Protein AF-A0A1H8HHV6-F1 (afdb_monomer)

Radius of gyration: 27.72 Å; Cα contacts (8 Å, |Δi|>4): 56; chains: 1; bounding box: 54×49×78 Å

Solvent-accessible surface area (backbone atoms only — not comparable to full-atom values): 6414 Å² total; per-residue (Å²): 141,81,87,81,92,79,89,82,81,93,87,75,90,85,76,86,82,88,76,90,73,87,75,81,66,80,81,73,72,81,77,80,73,84,76,74,14,64,46,48,53,48,33,51,60,73,30,62,88,47,61,76,67,60,22,52,54,52,36,52,52,40,51,54,51,38,47,52,52,30,48,51,52,28,52,75,70,67,42,62,72,74,63,29,56,52,50,30,32,43,48,33,39,48,82,58,85,80,73,130

Secondary structure (DSSP, 8-state):
-----------------------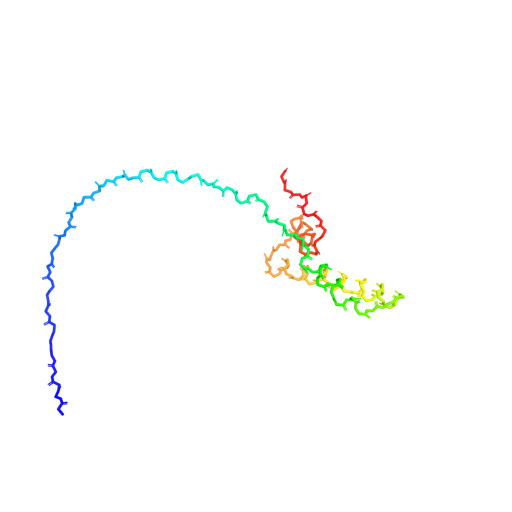--------------HHHHHHHHHTTT--HHHHHHHHHHHHHHHHHHHHHHHHHTT--SHHHHHHHHHHHTS------

Mean predicted aligned error: 16.88 Å

Foldseek 3Di:
DDDDDDDDDDDDDDDDDDDDDPPPDPPPPPDDPPLAFPQLVVLCVVLVPPDDPVSVVSSVVSLVVQLVVQLVVCVVVVNDDPVSVLSSCSSRRVDSPPDD

pLDDT: mean 71.23, std 22.2, range [35.47, 95.38]

Structure (mmCIF, N/CA/C/O backbone):
data_AF-A0A1H8HHV6-F1
#
_entry.id   AF-A0A1H8HHV6-F1
#
loop_
_atom_site.group_PDB
_atom_site.id
_atom_site.type_symbol
_atom_site.label_atom_id
_atom_site.label_alt_id
_atom_site.label_comp_id
_atom_site.label_asym_id
_atom_site.label_entity_id
_atom_site.label_seq_id
_atom_site.pdbx_PDB_ins_code
_atom_site.Cartn_x
_atom_site.Cartn_y
_atom_site.Cartn_z
_atom_site.occupancy
_atom_site.B_iso_or_equiv
_atom_site.auth_seq_id
_atom_site.auth_comp_id
_atom_site.auth_asym_id
_atom_site.auth_atom_id
_atom_site.pdbx_PDB_model_num
ATOM 1 N N . MET A 1 1 ? 39.507 -25.665 47.766 1.00 35.47 1 MET A N 1
ATOM 2 C CA . MET A 1 1 ? 39.623 -24.503 48.685 1.00 35.47 1 MET A CA 1
ATOM 3 C C . MET A 1 1 ? 38.530 -23.520 48.284 1.00 35.47 1 MET A C 1
ATOM 5 O O . MET A 1 1 ? 38.408 -23.325 47.091 1.00 35.47 1 MET A O 1
ATOM 9 N N . LYS A 1 2 ? 37.691 -22.881 49.098 1.00 37.59 2 LYS A N 1
ATOM 10 C CA . LYS A 1 2 ? 37.440 -22.766 50.542 1.00 37.59 2 LYS A CA 1
ATOM 11 C C . LYS A 1 2 ? 36.114 -21.948 50.602 1.00 37.59 2 LYS A C 1
ATOM 13 O O . LYS A 1 2 ? 36.061 -20.902 49.972 1.00 37.59 2 LYS A O 1
ATOM 18 N N . PHE A 1 3 ? 35.051 -22.424 51.253 1.00 40.66 3 PHE A N 1
ATOM 19 C CA . PHE A 1 3 ? 33.891 -21.586 51.660 1.00 40.66 3 PHE A CA 1
ATOM 20 C C . PHE A 1 3 ? 34.225 -20.911 53.025 1.00 40.66 3 PHE A C 1
ATOM 22 O O . PHE A 1 3 ? 35.290 -21.257 53.547 1.00 40.66 3 PHE A O 1
ATOM 29 N N . PRO A 1 4 ? 33.377 -20.130 53.746 1.00 59.31 4 PRO A N 1
ATOM 30 C CA . PRO A 1 4 ? 32.092 -19.423 53.487 1.00 59.31 4 PRO A CA 1
ATOM 31 C C . PRO A 1 4 ? 32.031 -18.010 54.185 1.00 59.31 4 PRO A C 1
ATOM 33 O O . PRO A 1 4 ? 33.045 -17.556 54.705 1.00 59.31 4 PRO A O 1
ATOM 36 N N . PHE A 1 5 ? 30.827 -17.401 54.300 1.00 39.31 5 PHE A N 1
ATOM 37 C CA . PHE A 1 5 ? 30.411 -16.354 55.285 1.00 39.31 5 PHE A CA 1
ATOM 38 C C . PHE A 1 5 ? 30.897 -14.904 55.014 1.00 39.31 5 PHE A C 1
ATOM 40 O O . PHE A 1 5 ? 31.937 -14.713 54.410 1.00 39.31 5 PHE A O 1
ATOM 47 N N . ALA A 1 6 ? 30.240 -13.798 55.382 1.00 41.88 6 ALA A N 1
ATOM 48 C CA . ALA A 1 6 ? 29.077 -13.486 56.210 1.00 41.88 6 ALA A CA 1
ATOM 49 C C . ALA A 1 6 ? 28.548 -12.083 55.824 1.00 41.88 6 ALA A C 1
ATOM 51 O O . ALA A 1 6 ? 29.265 -11.263 55.254 1.00 41.88 6 ALA A O 1
ATOM 52 N N . ALA A 1 7 ? 27.292 -11.828 56.192 1.00 52.62 7 ALA A N 1
ATOM 53 C CA . ALA A 1 7 ? 26.664 -10.515 56.318 1.00 52.62 7 ALA A CA 1
ATOM 54 C C . ALA A 1 7 ? 27.503 -9.498 57.119 1.00 52.62 7 ALA A C 1
ATOM 56 O O . ALA A 1 7 ? 28.293 -9.927 57.952 1.00 52.62 7 ALA A O 1
ATOM 57 N N . VAL A 1 8 ? 27.234 -8.190 56.950 1.00 46.94 8 VAL A N 1
ATOM 58 C CA . VAL A 1 8 ? 27.139 -7.178 58.034 1.00 46.94 8 VAL A CA 1
ATOM 59 C C . VAL A 1 8 ? 26.682 -5.808 57.483 1.00 46.94 8 VAL A C 1
ATOM 61 O O . VAL A 1 8 ? 27.271 -5.290 56.543 1.00 46.94 8 VAL A O 1
ATOM 64 N N . ALA A 1 9 ? 25.613 -5.290 58.110 1.00 41.66 9 ALA A N 1
ATOM 65 C CA . ALA A 1 9 ? 25.285 -3.904 58.506 1.00 41.66 9 ALA A CA 1
ATOM 66 C C . ALA A 1 9 ? 25.611 -2.738 57.543 1.00 41.66 9 ALA A C 1
ATOM 68 O O . ALA A 1 9 ? 26.748 -2.515 57.158 1.00 41.66 9 ALA A O 1
ATOM 69 N N . ALA A 1 10 ? 24.620 -1.974 57.076 1.00 49.06 10 ALA A N 1
ATOM 70 C CA . ALA A 1 10 ? 23.889 -0.921 57.807 1.00 49.06 10 ALA A CA 1
ATOM 71 C C . ALA A 1 10 ? 24.770 0.268 58.237 1.00 49.06 10 ALA A C 1
ATOM 73 O O . ALA A 1 10 ? 25.654 0.100 59.067 1.00 49.06 10 ALA A O 1
ATOM 74 N N . CYS A 1 11 ? 24.456 1.442 57.666 1.00 41.56 11 CYS A N 1
ATOM 75 C CA . CYS A 1 11 ? 24.740 2.835 58.069 1.00 41.56 11 CYS A CA 1
ATOM 76 C C . CYS A 1 11 ? 24.933 3.661 56.787 1.00 41.56 11 CYS A C 1
ATOM 78 O O . CYS A 1 11 ? 25.529 3.183 55.835 1.00 41.56 11 CYS A O 1
ATOM 80 N N . LEU A 1 12 ? 24.520 4.909 56.644 1.00 48.94 12 LEU A N 1
ATOM 81 C CA . LEU A 1 12 ? 23.705 5.830 57.419 1.00 48.94 12 LEU A CA 1
ATOM 82 C C . LEU A 1 12 ? 23.535 7.020 56.452 1.00 48.94 12 LEU A C 1
ATOM 84 O O . LEU A 1 12 ? 24.501 7.412 55.807 1.00 48.94 12 LEU A O 1
ATOM 88 N N . VAL A 1 13 ? 22.316 7.534 56.320 1.00 50.78 13 VAL A N 1
ATOM 89 C CA . VAL A 1 13 ? 21.968 8.930 55.996 1.00 50.78 13 VAL A CA 1
ATOM 90 C C . VAL A 1 13 ? 23.063 9.797 55.339 1.00 50.78 13 VAL A C 1
ATOM 92 O O . VAL A 1 13 ? 23.927 10.333 56.022 1.00 50.78 13 VAL A O 1
ATOM 95 N N . CYS A 1 14 ? 22.887 10.095 54.051 1.00 41.72 14 CYS A N 1
ATOM 96 C CA . CYS A 1 14 ? 23.219 11.413 53.505 1.00 41.72 14 CYS A CA 1
ATOM 97 C C . CYS A 1 14 ? 21.936 12.012 52.926 1.00 41.72 14 CYS A C 1
ATOM 99 O O . CYS A 1 14 ? 21.633 11.882 51.742 1.00 41.72 14 CYS A O 1
ATOM 101 N N . LEU A 1 15 ? 21.139 12.613 53.810 1.00 50.28 15 LEU A N 1
ATOM 102 C CA . LEU A 1 15 ? 20.201 13.654 53.416 1.00 50.28 15 LEU A CA 1
ATOM 103 C C . LEU A 1 15 ? 20.993 14.924 53.077 1.00 50.28 15 LEU A C 1
ATOM 105 O O . LEU A 1 15 ? 22.048 15.170 53.661 1.00 50.28 15 LEU A O 1
ATOM 109 N N . ILE A 1 16 ? 20.344 15.773 52.274 1.00 58.75 16 ILE A N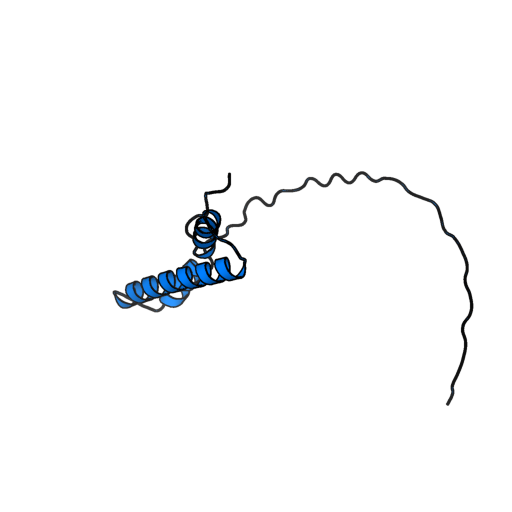 1
ATOM 110 C CA . ILE A 1 16 ? 20.689 17.166 51.944 1.00 58.75 16 ILE A CA 1
ATOM 111 C C . ILE A 1 16 ? 21.808 17.216 50.881 1.00 58.75 16 ILE A C 1
ATOM 113 O O . ILE A 1 16 ? 22.918 16.766 51.111 1.00 58.75 16 ILE A O 1
ATOM 117 N N . VAL A 1 17 ? 21.571 17.651 49.640 1.00 49.88 17 VAL A N 1
ATOM 118 C CA . VAL A 1 17 ? 21.218 19.019 49.233 1.00 49.88 17 VAL A CA 1
ATOM 119 C C . VAL A 1 17 ? 20.477 18.976 47.887 1.00 49.88 17 VAL A C 1
ATOM 121 O O . VAL A 1 17 ? 21.000 18.461 46.903 1.00 49.88 17 VAL A O 1
ATOM 124 N N . ALA A 1 18 ? 19.284 19.568 47.822 1.00 48.94 18 ALA A N 1
ATOM 125 C CA . ALA A 1 18 ? 18.721 20.028 46.556 1.00 48.94 18 ALA A CA 1
ATOM 126 C C . ALA A 1 18 ? 19.345 21.386 46.200 1.00 48.94 18 ALA A C 1
ATOM 128 O O . ALA A 1 18 ? 19.445 22.258 47.066 1.00 48.94 18 ALA A O 1
ATOM 129 N N . PRO A 1 19 ? 19.652 21.607 44.917 1.00 51.22 19 PRO A N 1
ATOM 130 C CA . PRO A 1 19 ? 19.129 22.798 44.283 1.00 51.22 19 PRO A CA 1
ATOM 131 C C . PRO A 1 19 ? 18.357 22.416 43.024 1.00 51.22 19 PRO A C 1
ATOM 133 O O . PRO A 1 19 ? 18.822 21.687 42.149 1.00 51.22 19 PRO A O 1
ATOM 136 N N . VAL A 1 20 ? 17.144 22.953 42.965 1.00 53.81 20 VAL A N 1
ATOM 137 C CA . VAL A 1 20 ? 16.353 23.125 41.754 1.00 53.81 20 VAL A CA 1
ATOM 138 C C . VAL A 1 20 ? 17.240 23.765 40.685 1.00 53.81 20 VAL A C 1
ATOM 140 O O . VAL A 1 20 ? 17.560 24.947 40.767 1.00 53.81 20 VAL A O 1
ATOM 143 N N . LEU A 1 21 ? 17.604 22.994 39.662 1.00 47.44 21 LEU A N 1
ATOM 144 C CA . LEU A 1 21 ? 17.811 23.555 38.337 1.00 47.44 21 LEU A CA 1
ATOM 145 C C . LEU A 1 21 ? 16.519 23.347 37.557 1.00 47.44 21 LEU A C 1
ATOM 147 O O . LEU A 1 21 ? 16.191 22.248 37.110 1.00 47.44 21 LEU A O 1
ATOM 151 N N . ALA A 1 22 ? 15.783 24.445 37.419 1.00 43.25 22 ALA A N 1
ATOM 152 C CA . ALA A 1 22 ? 14.812 24.631 36.364 1.00 43.25 22 ALA A CA 1
ATOM 153 C C . ALA A 1 22 ? 15.535 24.463 35.021 1.00 43.25 22 ALA A C 1
ATOM 155 O O . ALA A 1 22 ? 16.208 25.372 34.542 1.00 43.25 22 ALA A O 1
ATOM 156 N N . GLN A 1 23 ? 15.426 23.274 34.434 1.00 46.72 23 GLN A N 1
ATOM 157 C CA . GLN A 1 23 ? 15.883 23.003 33.075 1.00 46.72 23 GLN A CA 1
ATOM 158 C C . GLN A 1 23 ? 14.638 23.008 32.201 1.00 46.72 23 GLN A C 1
ATOM 160 O O . GLN A 1 23 ? 14.110 21.966 31.822 1.00 46.72 23 GLN A O 1
ATOM 165 N N . THR A 1 24 ? 14.128 24.210 31.933 1.00 43.78 24 THR A N 1
ATOM 166 C CA . THR A 1 24 ? 13.310 24.465 30.749 1.00 43.78 24 THR A CA 1
ATOM 167 C C . THR A 1 24 ? 14.184 24.179 29.537 1.00 43.78 24 THR A C 1
ATOM 169 O O . THR A 1 24 ? 14.837 25.067 28.992 1.00 43.78 24 THR A O 1
ATOM 172 N N . THR A 1 25 ? 14.243 22.911 29.142 1.00 40.59 25 THR A N 1
ATOM 173 C CA . THR A 1 25 ? 14.632 22.559 27.789 1.00 40.59 25 THR A CA 1
ATOM 174 C C . THR A 1 25 ? 13.570 23.151 26.864 1.00 40.59 25 THR A C 1
ATOM 176 O O . THR A 1 25 ? 12.373 22.936 27.082 1.00 40.59 25 THR A O 1
ATOM 179 N N . PRO A 1 26 ? 13.956 23.916 25.831 1.00 43.12 26 PRO A N 1
ATOM 180 C CA . PRO A 1 26 ? 13.063 24.156 24.719 1.00 43.12 26 PRO A CA 1
ATOM 181 C C . PRO A 1 26 ? 12.714 22.771 24.186 1.00 43.12 26 PRO A C 1
ATOM 183 O O . PRO A 1 26 ? 13.596 22.033 23.742 1.00 43.12 26 PRO A O 1
ATOM 186 N N . SER A 1 27 ? 11.439 22.400 24.294 1.00 47.62 27 SER A N 1
ATOM 187 C CA . SER A 1 27 ? 10.872 21.309 23.518 1.00 47.62 27 SER A CA 1
ATOM 188 C C . SER A 1 27 ? 11.009 21.731 22.061 1.00 47.62 27 SER A C 1
ATOM 190 O O . SER A 1 27 ? 10.149 22.409 21.499 1.00 47.62 27 SER A O 1
ATOM 192 N N . ALA A 1 28 ? 12.176 21.437 21.490 1.00 45.16 28 ALA A N 1
ATOM 193 C CA . ALA A 1 28 ? 12.405 21.473 20.070 1.00 45.16 28 ALA A CA 1
ATOM 194 C C . ALA A 1 28 ? 11.460 20.422 19.502 1.00 45.16 28 ALA A C 1
ATOM 196 O O . ALA A 1 28 ? 11.757 19.228 19.500 1.00 45.16 28 ALA A O 1
ATOM 197 N N . ALA A 1 29 ? 10.277 20.885 19.102 1.00 53.91 29 ALA A N 1
ATOM 198 C CA . ALA A 1 29 ? 9.388 20.132 18.253 1.00 53.91 29 ALA A CA 1
ATOM 199 C C . ALA A 1 29 ? 10.234 19.591 17.096 1.00 53.91 29 ALA A C 1
ATOM 201 O O . ALA A 1 29 ? 10.843 20.390 16.375 1.00 53.91 29 ALA A O 1
ATOM 202 N N . PRO A 1 30 ? 10.302 18.269 16.885 1.00 45.09 30 PRO A N 1
ATOM 203 C CA . PRO A 1 30 ? 10.787 17.768 15.622 1.00 45.09 30 PRO A CA 1
ATOM 204 C C . PRO A 1 30 ? 9.699 18.070 14.586 1.00 45.09 30 PRO A C 1
ATOM 206 O O . PRO A 1 30 ? 8.816 17.262 14.310 1.00 45.09 30 PRO A O 1
ATOM 209 N N . ALA A 1 31 ? 9.741 19.282 14.036 1.00 53.59 31 ALA A N 1
ATOM 210 C CA . ALA A 1 31 ? 9.194 19.545 12.722 1.00 53.59 31 ALA A CA 1
ATOM 211 C C . ALA A 1 31 ? 10.065 18.798 11.703 1.00 53.59 31 ALA A C 1
ATOM 213 O O . ALA A 1 31 ? 11.291 18.831 11.780 1.00 53.59 31 ALA A O 1
ATOM 214 N N . THR A 1 32 ? 9.402 18.161 10.737 1.00 45.97 32 THR A N 1
ATOM 215 C CA . THR A 1 32 ? 9.974 17.319 9.674 1.00 45.97 32 THR A CA 1
ATOM 216 C C . THR A 1 32 ? 10.346 15.907 10.123 1.00 45.97 32 THR A C 1
ATOM 218 O O . THR A 1 32 ? 11.505 15.506 10.142 1.00 45.97 32 THR A O 1
ATOM 221 N N . VAL A 1 33 ? 9.321 15.087 10.362 1.00 41.38 33 VAL A N 1
ATOM 222 C CA . VAL A 1 33 ? 9.392 13.711 9.864 1.00 41.38 33 VAL A CA 1
ATOM 223 C C . VAL A 1 33 ? 8.831 13.766 8.446 1.00 41.38 33 VAL A C 1
ATOM 225 O O . VAL A 1 33 ? 7.622 13.950 8.286 1.00 41.38 33 VAL A O 1
ATOM 228 N N . PRO A 1 34 ? 9.648 13.626 7.390 1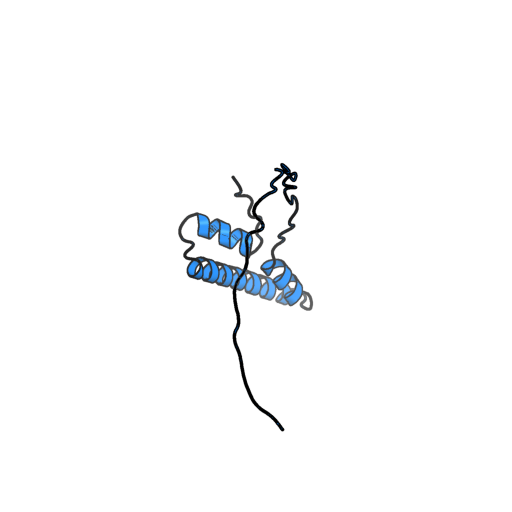.00 44.41 34 PRO A N 1
ATOM 229 C CA . PRO A 1 34 ? 9.103 13.140 6.146 1.00 44.41 34 PRO A CA 1
ATOM 230 C C . PRO A 1 34 ? 8.671 11.710 6.479 1.00 44.41 34 PRO A C 1
ATOM 232 O O . PRO A 1 34 ? 9.503 10.812 6.577 1.00 44.41 34 PRO A O 1
ATOM 235 N N . VAL A 1 35 ? 7.377 11.489 6.697 1.00 46.50 35 VAL A N 1
ATOM 236 C CA . VAL A 1 35 ? 6.785 10.151 6.623 1.00 46.50 35 VAL A CA 1
ATOM 237 C C . VAL A 1 35 ? 6.268 9.986 5.194 1.00 46.50 35 VAL A C 1
ATOM 239 O O . VAL A 1 35 ? 5.055 10.037 4.989 1.00 46.50 35 VAL A O 1
ATOM 242 N N . PRO A 1 36 ? 7.108 9.837 4.145 1.00 47.91 36 PRO A N 1
ATOM 243 C CA . PRO A 1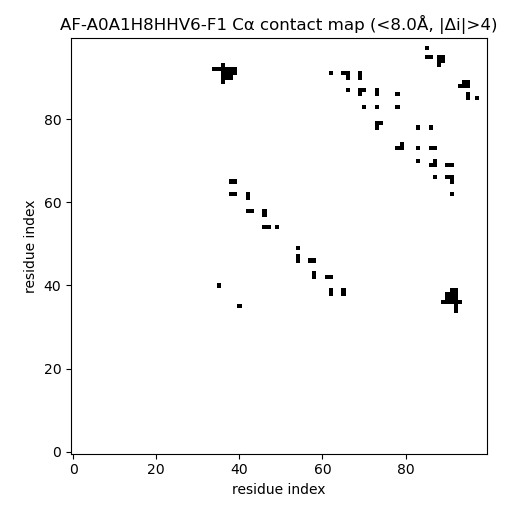 36 ? 6.567 9.406 2.887 1.00 47.91 36 PRO A CA 1
ATOM 244 C C . PRO A 1 36 ? 6.402 7.897 3.019 1.00 47.91 36 PRO A C 1
ATOM 246 O O . PRO A 1 36 ? 7.338 7.119 2.876 1.00 47.91 36 PRO A O 1
ATOM 249 N N . ALA A 1 37 ? 5.165 7.485 3.254 1.00 59.44 37 ALA A N 1
ATOM 250 C CA . ALA A 1 37 ? 4.627 6.437 2.414 1.00 59.44 37 ALA A CA 1
ATOM 251 C C . ALA A 1 37 ? 5.430 5.126 2.376 1.00 59.44 37 ALA A C 1
ATOM 253 O O . ALA A 1 37 ? 5.723 4.624 1.291 1.00 59.44 37 ALA A O 1
ATOM 254 N N . THR A 1 38 ? 5.762 4.551 3.537 1.00 71.31 38 THR A N 1
ATOM 255 C CA . THR A 1 38 ? 6.601 3.343 3.625 1.00 71.31 38 THR A CA 1
ATOM 256 C C . THR A 1 38 ? 6.112 2.253 2.671 1.00 71.31 38 THR A C 1
ATOM 258 O O . THR A 1 38 ? 6.894 1.726 1.890 1.00 71.31 38 THR A O 1
ATOM 261 N N . LYS A 1 39 ? 4.797 1.990 2.623 1.00 83.81 39 LYS A N 1
ATOM 262 C CA . LYS A 1 39 ? 4.228 0.966 1.734 1.00 83.81 39 LYS A CA 1
ATOM 263 C C . LYS A 1 39 ? 4.265 1.346 0.250 1.00 83.81 39 LYS A C 1
ATOM 265 O O . LYS A 1 39 ? 4.628 0.510 -0.573 1.00 83.81 39 LYS A O 1
ATOM 270 N N . ARG A 1 40 ? 3.927 2.585 -0.125 1.00 85.38 40 ARG A N 1
ATOM 271 C CA . ARG A 1 40 ? 3.970 3.027 -1.534 1.00 85.38 40 ARG A CA 1
ATOM 272 C C . ARG A 1 40 ? 5.399 3.082 -2.071 1.00 85.38 40 ARG A C 1
ATOM 274 O O . ARG A 1 40 ? 5.620 2.682 -3.209 1.00 85.38 40 ARG A O 1
ATOM 281 N N . VAL A 1 41 ? 6.358 3.536 -1.265 1.00 87.56 41 VAL A N 1
ATOM 282 C CA . VAL A 1 41 ? 7.787 3.535 -1.614 1.00 87.56 41 VAL A CA 1
ATOM 283 C C . VAL A 1 41 ? 8.295 2.101 -1.754 1.00 87.56 41 VAL A C 1
ATOM 285 O O . VAL A 1 41 ? 8.973 1.796 -2.733 1.00 87.56 41 VAL A O 1
ATOM 288 N N . THR A 1 42 ? 7.885 1.185 -0.868 1.00 89.06 42 THR A N 1
ATOM 289 C CA . THR A 1 42 ? 8.165 -0.248 -1.036 1.00 89.06 42 THR A CA 1
ATOM 290 C C . THR A 1 42 ? 7.587 -0.791 -2.343 1.00 89.06 42 THR A C 1
ATOM 292 O O . THR A 1 42 ? 8.319 -1.458 -3.069 1.00 89.06 42 THR A O 1
ATOM 295 N N . CYS A 1 43 ? 6.333 -0.474 -2.690 1.00 92.00 43 CYS A N 1
ATOM 296 C CA . CYS A 1 43 ? 5.718 -0.896 -3.956 1.00 92.00 43 CYS A CA 1
ATOM 297 C C . CYS A 1 43 ? 6.445 -0.340 -5.189 1.00 92.00 43 CYS A C 1
ATOM 299 O O . CYS A 1 43 ? 6.631 -1.042 -6.185 1.00 92.00 43 CYS A O 1
ATOM 301 N N . LEU A 1 44 ? 6.903 0.914 -5.126 1.00 90.75 44 LEU A N 1
ATOM 302 C CA . LEU A 1 44 ? 7.728 1.506 -6.181 1.00 90.75 44 LEU A CA 1
ATOM 303 C C . LEU A 1 44 ? 9.053 0.758 -6.341 1.00 90.75 44 LEU A C 1
ATOM 305 O O . LEU A 1 44 ? 9.464 0.499 -7.469 1.00 90.75 44 LEU A O 1
ATOM 309 N N . ALA A 1 45 ? 9.694 0.385 -5.233 1.00 91.56 45 ALA A N 1
ATOM 310 C CA . ALA A 1 45 ? 10.940 -0.371 -5.252 1.00 91.56 45 ALA A CA 1
ATOM 311 C C . ALA A 1 45 ? 10.746 -1.797 -5.795 1.00 91.56 45 ALA A C 1
ATOM 313 O O . ALA A 1 45 ? 11.537 -2.247 -6.619 1.00 91.56 45 ALA A O 1
ATOM 314 N N . THR A 1 46 ? 9.668 -2.492 -5.409 1.00 89.19 46 THR A N 1
ATOM 315 C CA . THR A 1 46 ? 9.390 -3.869 -5.881 1.00 89.19 46 THR A CA 1
ATOM 316 C C . THR A 1 46 ? 9.051 -3.923 -7.366 1.00 89.19 46 THR A C 1
ATOM 318 O O . THR A 1 46 ? 9.342 -4.910 -8.032 1.00 89.19 46 THR A O 1
ATOM 321 N N . THR A 1 47 ? 8.472 -2.853 -7.905 1.00 92.25 47 THR A N 1
ATOM 322 C CA . THR A 1 47 ? 8.114 -2.760 -9.326 1.00 92.25 47 THR A CA 1
ATOM 323 C C . THR A 1 47 ? 9.175 -2.059 -10.175 1.00 92.25 47 THR A C 1
ATOM 325 O O . THR A 1 47 ? 8.979 -1.879 -11.378 1.00 92.25 47 THR A O 1
ATOM 328 N N . ALA A 1 48 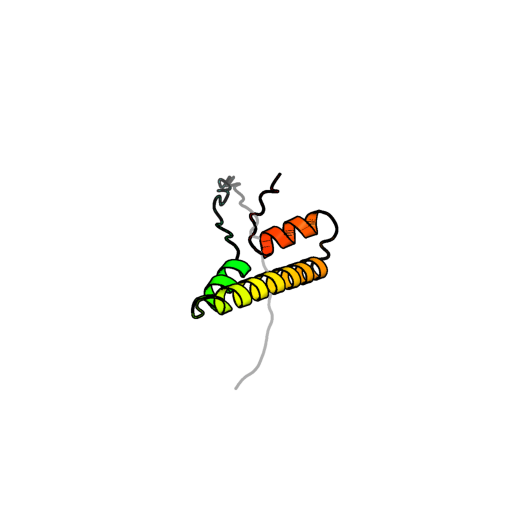? 10.314 -1.670 -9.588 1.00 93.19 48 ALA A N 1
ATOM 329 C CA . ALA A 1 48 ? 11.372 -0.930 -10.279 1.00 93.19 48 ALA A CA 1
ATOM 330 C C . ALA A 1 48 ? 12.007 -1.725 -11.433 1.00 93.19 48 ALA A C 1
ATOM 332 O O . ALA A 1 48 ? 12.416 -1.139 -12.434 1.00 93.19 48 ALA A O 1
ATOM 333 N N . SER A 1 49 ? 12.053 -3.053 -11.315 1.00 93.38 49 SER A N 1
ATOM 334 C C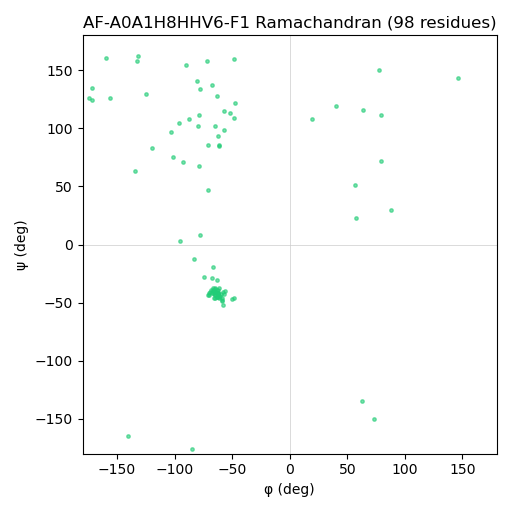A . SER A 1 49 ? 12.616 -3.949 -12.335 1.00 93.38 49 SER A CA 1
ATOM 335 C C . SER A 1 49 ? 11.637 -4.292 -13.461 1.00 93.38 49 SER A C 1
ATOM 337 O O . SER A 1 49 ? 12.047 -4.837 -14.486 1.00 93.38 49 SER A O 1
ATOM 339 N N . LEU A 1 50 ? 10.352 -3.976 -13.289 1.00 94.31 50 LEU A N 1
ATOM 340 C CA . LEU A 1 50 ? 9.295 -4.298 -14.242 1.00 94.31 50 LEU A CA 1
ATOM 341 C C . LEU A 1 50 ? 9.133 -3.168 -15.259 1.00 94.31 50 LEU A C 1
ATOM 343 O O . LEU A 1 50 ? 9.428 -2.004 -14.984 1.00 94.31 50 LEU A O 1
ATOM 347 N N . LYS A 1 51 ? 8.631 -3.486 -16.453 1.00 94.19 51 LYS A N 1
ATOM 348 C CA . LYS A 1 51 ? 8.433 -2.507 -17.533 1.00 94.19 51 LYS A CA 1
ATOM 349 C C . LYS A 1 51 ? 7.051 -2.649 -18.155 1.00 94.19 51 LYS A C 1
ATOM 351 O O . LYS A 1 51 ? 6.415 -3.694 -18.077 1.00 94.19 51 LYS A O 1
ATOM 356 N N . GLY A 1 52 ? 6.599 -1.573 -18.795 1.00 94.31 52 GLY A N 1
ATOM 357 C CA . GLY A 1 52 ? 5.357 -1.576 -19.559 1.00 94.31 52 GLY A CA 1
ATOM 358 C C . GLY A 1 52 ? 4.122 -1.843 -18.698 1.00 94.31 52 GLY A C 1
ATOM 359 O O . GLY A 1 52 ? 3.936 -1.223 -17.651 1.00 94.31 52 GLY A O 1
ATOM 360 N N . GLN A 1 53 ? 3.255 -2.722 -19.192 1.00 94.69 53 GLN A N 1
ATOM 361 C CA . GLN A 1 53 ? 1.966 -3.029 -18.578 1.00 94.69 53 GLN A CA 1
ATOM 362 C C . GLN A 1 53 ? 2.117 -3.799 -17.264 1.00 94.69 53 GLN A C 1
ATOM 364 O O . GLN A 1 53 ? 1.508 -3.414 -16.272 1.00 94.69 53 GLN A O 1
ATOM 369 N N . ASP A 1 54 ? 3.035 -4.763 -17.222 1.00 93.88 54 ASP A N 1
ATOM 370 C CA . ASP A 1 54 ? 3.296 -5.586 -16.041 1.00 93.88 54 ASP A CA 1
ATOM 371 C C . ASP A 1 54 ? 3.695 -4.745 -14.815 1.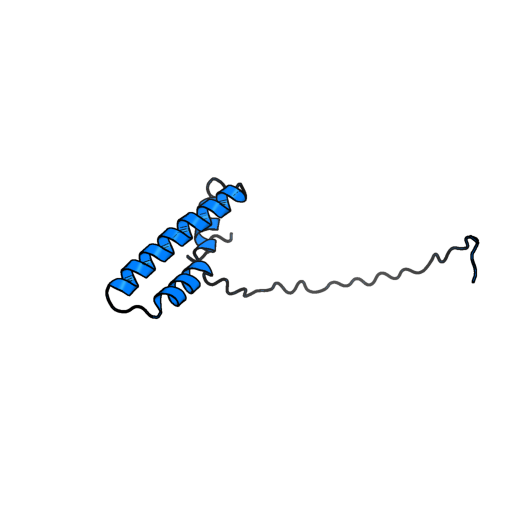00 93.88 54 ASP A C 1
ATOM 373 O O . ASP A 1 54 ? 3.156 -4.922 -13.724 1.00 93.88 54 ASP A O 1
ATOM 377 N N . ARG A 1 55 ? 4.525 -3.708 -15.013 1.00 94.31 55 ARG A N 1
ATOM 378 C CA . ARG A 1 55 ? 4.854 -2.750 -13.945 1.00 94.31 55 ARG A CA 1
ATOM 379 C C . ARG A 1 55 ? 3.610 -2.090 -13.355 1.00 94.31 55 ARG A C 1
ATOM 381 O O . ARG A 1 55 ? 3.549 -1.877 -12.148 1.00 94.31 55 ARG A O 1
ATOM 388 N N . ARG A 1 56 ? 2.651 -1.697 -14.198 1.00 93.75 56 ARG A N 1
ATOM 389 C CA . ARG A 1 56 ? 1.434 -1.010 -13.742 1.00 93.75 56 ARG A CA 1
ATOM 390 C C . ARG A 1 56 ? 0.530 -1.966 -12.979 1.00 93.75 56 ARG A C 1
ATOM 392 O O . ARG A 1 56 ? 0.062 -1.593 -11.907 1.00 93.75 56 ARG A O 1
ATOM 399 N N . ASP A 1 57 ? 0.357 -3.178 -13.490 1.00 95.38 57 ASP A N 1
ATOM 400 C CA . ASP A 1 57 ? -0.487 -4.198 -12.870 1.00 95.38 57 ASP A CA 1
ATOM 401 C C . ASP A 1 57 ? 0.083 -4.620 -11.508 1.00 95.38 57 ASP A C 1
ATOM 403 O O . ASP A 1 57 ? -0.627 -4.604 -10.500 1.00 95.38 57 ASP A O 1
ATOM 407 N N . GLN A 1 58 ? 1.395 -4.864 -11.432 1.00 93.62 58 GLN A N 1
ATOM 408 C CA . GLN A 1 58 ? 2.085 -5.181 -10.177 1.00 93.62 58 GLN A CA 1
ATOM 409 C C . GLN A 1 58 ? 2.058 -4.016 -9.187 1.00 93.62 58 GLN A C 1
ATOM 411 O O . GLN A 1 58 ? 1.875 -4.210 -7.984 1.00 93.62 58 GLN A O 1
ATOM 416 N N . MET A 1 59 ? 2.171 -2.781 -9.677 1.00 92.75 59 MET A N 1
ATOM 417 C CA . MET A 1 59 ? 2.065 -1.597 -8.828 1.00 92.75 59 MET A CA 1
ATOM 418 C C . MET A 1 59 ? 0.655 -1.449 -8.247 1.00 92.75 59 MET A C 1
ATOM 420 O O . MET A 1 59 ? 0.510 -1.161 -7.058 1.00 92.75 59 MET A O 1
ATOM 424 N N . GLN A 1 60 ? -0.390 -1.673 -9.049 1.00 93.12 60 GLN A N 1
ATOM 425 C CA . GLN A 1 60 ? -1.773 -1.637 -8.569 1.00 93.12 60 GLN A CA 1
ATOM 426 C C . GLN A 1 60 ? -2.060 -2.749 -7.559 1.00 93.12 60 GLN A C 1
ATOM 428 O O . GLN A 1 60 ? -2.642 -2.475 -6.507 1.00 93.12 60 GLN A O 1
ATOM 433 N N . LEU A 1 61 ? -1.598 -3.972 -7.830 1.00 94.12 61 LEU A N 1
ATOM 434 C CA . LEU A 1 61 ? -1.702 -5.096 -6.900 1.00 94.12 61 LEU A CA 1
ATOM 435 C C . LEU A 1 61 ? -1.012 -4.793 -5.570 1.00 94.12 61 LEU A C 1
ATOM 437 O O . LEU A 1 61 ? -1.614 -4.977 -4.510 1.00 94.12 61 LEU A O 1
ATOM 441 N N . CYS A 1 62 ? 0.214 -4.272 -5.611 1.00 94.19 62 CYS A N 1
ATOM 442 C CA . CYS A 1 62 ? 0.966 -3.954 -4.403 1.00 94.19 62 CYS A CA 1
ATOM 443 C C . CYS A 1 62 ? 0.268 -2.883 -3.553 1.00 94.19 62 CYS A C 1
ATOM 445 O O . CYS A 1 62 ? 0.136 -3.043 -2.340 1.00 94.19 62 CYS A O 1
ATOM 447 N N . LEU A 1 63 ? -0.249 -1.815 -4.171 1.00 91.00 63 LEU A N 1
ATOM 448 C CA . LEU A 1 63 ? -0.975 -0.771 -3.439 1.00 91.00 63 LEU A CA 1
ATOM 449 C C . LEU A 1 63 ? -2.298 -1.273 -2.849 1.00 91.00 63 LEU A C 1
ATOM 451 O O . LEU A 1 63 ? -2.657 -0.889 -1.734 1.00 91.00 63 LEU A O 1
ATOM 455 N N . ALA A 1 64 ? -3.012 -2.146 -3.561 1.00 91.94 64 ALA A N 1
ATOM 456 C CA . ALA A 1 64 ? -4.223 -2.771 -3.042 1.00 91.94 64 ALA A CA 1
ATOM 457 C C . ALA A 1 64 ? -3.918 -3.651 -1.818 1.00 91.94 64 ALA A C 1
ATOM 459 O O . ALA A 1 64 ? -4.591 -3.531 -0.792 1.00 91.94 64 ALA A O 1
ATOM 460 N N . GLN A 1 65 ? -2.862 -4.468 -1.891 1.00 92.31 65 GLN A N 1
ATOM 461 C CA . GLN A 1 65 ? -2.392 -5.290 -0.772 1.00 92.31 65 GLN A CA 1
ATOM 462 C C . GLN A 1 65 ? -1.963 -4.433 0.421 1.00 92.31 65 GLN A C 1
ATOM 464 O O . GLN A 1 65 ? -2.396 -4.681 1.545 1.00 92.31 65 GLN A O 1
ATOM 469 N N . ALA A 1 66 ? -1.199 -3.366 0.181 1.00 91.81 66 ALA A N 1
ATOM 470 C CA . ALA A 1 66 ? -0.804 -2.423 1.221 1.00 91.81 66 ALA A CA 1
ATOM 471 C C . ALA A 1 66 ? -2.014 -1.825 1.952 1.00 91.81 66 ALA A C 1
ATOM 473 O O . ALA A 1 66 ? -1.997 -1.694 3.172 1.00 91.81 66 ALA A O 1
ATOM 474 N N . ARG A 1 67 ? -3.093 -1.503 1.230 1.00 90.19 67 ARG A N 1
ATOM 475 C CA . ARG A 1 67 ? -4.315 -0.964 1.837 1.00 90.19 67 ARG A CA 1
ATOM 476 C C . ARG A 1 67 ? -5.005 -1.973 2.753 1.00 90.19 67 ARG A C 1
ATOM 478 O O . ARG A 1 67 ? -5.495 -1.585 3.813 1.00 90.19 67 ARG A O 1
ATOM 485 N N . VAL A 1 68 ? -5.046 -3.245 2.358 1.00 93.06 68 VAL A N 1
ATOM 486 C CA . VAL A 1 68 ? -5.619 -4.323 3.180 1.00 93.06 68 VAL A CA 1
ATOM 487 C C . VAL A 1 68 ? -4.749 -4.595 4.408 1.00 93.06 68 VAL A C 1
ATOM 489 O O 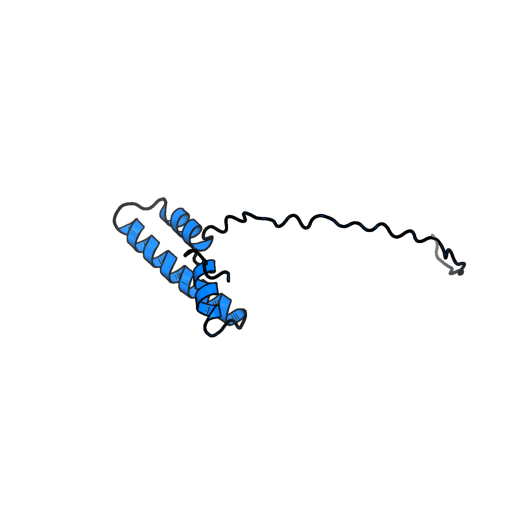. VAL A 1 68 ? -5.284 -4.740 5.504 1.00 93.06 68 VAL A O 1
ATOM 492 N N . ASP A 1 69 ? -3.425 -4.582 4.258 1.00 92.44 69 ASP A N 1
ATOM 493 C CA . ASP A 1 69 ? -2.474 -4.743 5.363 1.00 92.44 69 ASP A CA 1
ATOM 494 C C . ASP A 1 69 ? -2.618 -3.618 6.401 1.00 92.44 69 ASP A C 1
ATOM 496 O O . ASP A 1 69 ? -2.789 -3.872 7.593 1.00 92.44 69 ASP A O 1
ATOM 500 N N . CYS A 1 70 ? -2.703 -2.369 5.939 1.00 91.81 70 CYS A N 1
ATOM 501 C CA . CYS A 1 70 ? -2.973 -1.216 6.795 1.00 91.81 70 CYS A CA 1
ATOM 502 C C . CYS A 1 70 ? -4.332 -1.308 7.504 1.00 91.81 70 CYS A C 1
ATOM 504 O O . CYS A 1 70 ? -4.463 -0.917 8.664 1.00 91.81 70 CYS A O 1
ATOM 506 N N . LEU A 1 71 ? -5.358 -1.835 6.829 1.00 91.81 71 LEU A N 1
ATOM 507 C CA . LEU A 1 71 ? -6.671 -2.048 7.435 1.00 91.81 71 LEU A CA 1
ATOM 508 C C . LEU A 1 71 ? -6.622 -3.147 8.505 1.00 91.81 71 LEU A C 1
ATOM 510 O O . LEU A 1 71 ? -7.224 -2.982 9.566 1.00 91.81 71 LEU A O 1
ATOM 514 N N . LYS A 1 72 ? -5.871 -4.227 8.272 1.00 92.25 72 LYS A N 1
ATOM 515 C CA . LYS A 1 72 ? -5.623 -5.272 9.272 1.00 92.25 72 LYS A CA 1
ATOM 516 C C . LYS A 1 72 ? -4.919 -4.702 10.502 1.00 92.25 72 LYS A C 1
ATOM 518 O O . LYS A 1 72 ? -5.350 -4.966 11.618 1.00 92.25 72 LYS A O 1
ATOM 523 N N . GLN A 1 73 ? -3.905 -3.868 10.301 1.00 90.75 73 GLN A N 1
ATOM 524 C CA . GLN A 1 73 ? -3.161 -3.225 11.382 1.00 90.75 73 GLN A CA 1
ATOM 525 C C . GLN A 1 73 ? -4.036 -2.251 12.187 1.00 90.75 73 GLN A C 1
ATOM 527 O O . GLN A 1 73 ? -3.971 -2.223 13.412 1.00 90.75 73 GLN A O 1
ATOM 532 N N . ALA A 1 74 ? -4.932 -1.515 11.521 1.00 89.62 74 ALA A N 1
ATOM 533 C CA . ALA A 1 74 ? -5.929 -0.690 12.199 1.00 89.62 74 ALA A CA 1
ATOM 534 C C . ALA A 1 74 ? -6.882 -1.533 13.062 1.00 89.62 74 ALA A C 1
ATOM 536 O O . ALA A 1 74 ? -7.205 -1.140 14.177 1.00 89.62 74 ALA A O 1
ATOM 537 N N . ILE A 1 75 ? -7.334 -2.691 12.565 1.00 92.25 75 ILE A N 1
ATOM 538 C CA . ILE A 1 75 ? -8.194 -3.613 13.326 1.00 92.25 75 ILE A CA 1
ATOM 539 C C . ILE A 1 75 ? -7.463 -4.156 14.557 1.00 92.25 75 ILE A C 1
ATOM 541 O O . ILE A 1 75 ? -8.050 -4.172 15.639 1.00 92.25 75 ILE A O 1
ATOM 545 N N . ASP A 1 76 ? -6.207 -4.568 14.392 1.00 93.12 76 ASP A N 1
ATOM 546 C CA . ASP A 1 76 ? -5.361 -5.103 15.465 1.00 93.12 76 ASP A CA 1
ATOM 547 C C . ASP A 1 76 ? -5.177 -4.075 16.592 1.00 93.12 76 ASP A C 1
ATOM 549 O O . ASP A 1 76 ? -5.409 -4.361 17.764 1.00 93.12 76 ASP A O 1
ATOM 553 N N . GLN A 1 77 ? -4.957 -2.816 16.204 1.00 90.50 77 GLN A N 1
ATOM 554 C CA . GLN A 1 77 ? -4.867 -1.661 17.099 1.00 90.50 77 GLN A CA 1
ATOM 555 C C . GLN A 1 77 ? -6.232 -1.151 17.597 1.00 90.50 77 GLN A C 1
ATOM 557 O O . GLN A 1 77 ? -6.306 -0.085 18.207 1.00 90.50 77 GLN A O 1
ATOM 562 N N . LYS A 1 78 ? -7.331 -1.870 17.321 1.00 92.56 78 LYS A N 1
ATOM 563 C CA . LYS A 1 78 ? -8.713 -1.501 17.688 1.00 92.56 78 LYS A CA 1
ATOM 564 C C . LYS A 1 78 ? -9.161 -0.132 17.147 1.00 92.56 78 LYS A C 1
ATOM 566 O O . LYS A 1 78 ? -10.118 0.455 17.647 1.00 92.56 78 LYS A O 1
ATOM 571 N N . ILE A 1 79 ? -8.529 0.357 16.082 1.00 88.44 79 ILE A N 1
ATOM 572 C CA . ILE A 1 79 ? -8.886 1.602 15.402 1.00 88.44 79 ILE A CA 1
ATOM 573 C C . ILE A 1 79 ? -10.096 1.331 14.495 1.00 88.44 79 ILE A C 1
ATOM 575 O O . ILE A 1 79 ? -10.035 0.612 13.485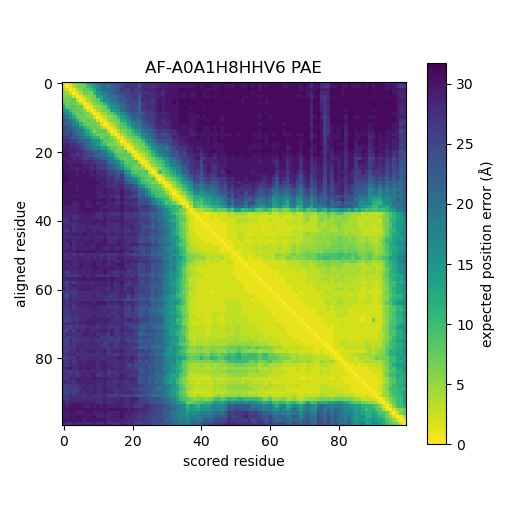 1.00 88.44 79 ILE A O 1
ATOM 579 N N . ALA A 1 80 ? -11.232 1.912 14.869 1.00 88.69 80 ALA A N 1
ATOM 580 C CA . ALA A 1 80 ? -12.512 1.797 14.180 1.00 88.69 80 ALA A CA 1
ATOM 581 C C . ALA A 1 80 ? -13.149 3.179 13.975 1.00 88.69 80 ALA A C 1
ATOM 583 O O . ALA A 1 80 ? -12.767 4.147 14.625 1.00 88.69 80 ALA A O 1
ATOM 584 N N . GLY A 1 81 ? -14.116 3.270 13.059 1.00 88.88 81 GLY A N 1
ATOM 585 C CA . GLY A 1 81 ? -14.777 4.533 12.719 1.00 88.88 81 GLY A CA 1
ATOM 586 C C . GLY A 1 81 ? -13.898 5.473 11.890 1.00 88.88 81 GLY A C 1
ATOM 587 O O . GLY A 1 81 ? -13.039 5.028 11.126 1.00 88.88 81 GLY A O 1
ATOM 588 N N . GLU A 1 82 ? -14.117 6.774 12.045 1.00 87.19 82 GLU A N 1
ATOM 589 C CA . GLU A 1 82 ? -13.392 7.851 11.359 1.00 87.19 82 GLU A CA 1
ATOM 590 C C . GLU A 1 82 ? -11.850 7.739 11.426 1.00 87.19 82 GLU A C 1
ATOM 592 O O . GLU A 1 82 ? -11.212 7.764 10.366 1.00 87.19 82 GLU A O 1
ATOM 597 N N . PRO A 1 83 ? -11.216 7.469 12.591 1.00 88.38 83 PRO A N 1
ATOM 598 C CA . PRO A 1 83 ? -9.754 7.402 12.678 1.00 88.38 83 PRO A CA 1
ATOM 599 C C . PRO A 1 83 ? -9.147 6.226 11.902 1.00 88.38 83 PRO A C 1
ATOM 601 O O . PRO A 1 83 ? -7.969 6.270 11.545 1.00 88.38 83 PRO A O 1
ATOM 604 N N . ARG A 1 84 ? -9.928 5.184 11.567 1.00 89.44 84 ARG A N 1
ATOM 605 C CA . ARG A 1 84 ? -9.446 4.080 10.717 1.00 89.44 84 ARG A CA 1
ATOM 606 C C . ARG A 1 84 ? -9.081 4.586 9.326 1.00 89.44 84 ARG A C 1
ATOM 608 O O . ARG A 1 84 ? -8.103 4.125 8.741 1.00 89.44 84 ARG A O 1
ATOM 615 N N . LYS A 1 85 ? -9.866 5.517 8.782 1.00 87.75 85 LYS A N 1
ATOM 616 C CA . LYS A 1 85 ? -9.655 6.061 7.437 1.00 87.75 85 LYS A CA 1
ATOM 617 C C . LYS A 1 85 ? -8.348 6.854 7.384 1.00 87.75 85 LYS A C 1
ATOM 619 O O . LYS A 1 85 ? -7.538 6.610 6.489 1.00 87.75 85 LYS A O 1
ATOM 624 N N . SER A 1 86 ? -8.115 7.703 8.384 1.00 87.75 86 SER A N 1
ATOM 625 C CA . SER A 1 86 ? -6.880 8.481 8.531 1.00 87.75 86 SER A CA 1
ATOM 626 C C . SER A 1 86 ? -5.669 7.585 8.786 1.00 87.75 86 SER A C 1
ATOM 628 O O . SER A 1 86 ? -4.641 7.758 8.136 1.00 87.75 86 SER A O 1
ATOM 630 N N . PHE A 1 87 ? -5.806 6.548 9.623 1.00 88.94 87 PHE A N 1
ATOM 631 C CA . PHE A 1 87 ? -4.744 5.563 9.840 1.00 88.94 87 PHE A CA 1
ATOM 632 C C . PHE A 1 87 ? -4.338 4.858 8.541 1.00 88.94 87 PHE A C 1
ATOM 634 O O . PHE A 1 87 ? -3.156 4.788 8.214 1.00 88.94 87 PHE A O 1
ATOM 641 N N . ILE A 1 88 ? -5.309 4.368 7.761 1.00 88.94 88 ILE A N 1
ATOM 642 C CA . ILE A 1 88 ? -5.032 3.687 6.488 1.00 88.94 88 ILE A CA 1
ATOM 643 C C . ILE A 1 88 ? -4.390 4.647 5.483 1.00 88.94 88 ILE A C 1
ATOM 645 O O . ILE A 1 88 ? -3.462 4.250 4.779 1.00 88.94 88 ILE A O 1
ATOM 649 N N . LYS A 1 89 ? -4.860 5.900 5.416 1.00 85.88 89 LYS A N 1
ATOM 650 C CA . LYS A 1 89 ? -4.317 6.938 4.530 1.00 85.88 89 LYS A CA 1
ATOM 651 C C . LYS A 1 89 ? -2.828 7.162 4.825 1.00 85.88 89 LYS A C 1
ATOM 653 O O . LYS A 1 89 ? -2.003 6.971 3.930 1.00 85.88 89 LYS A O 1
ATOM 658 N N . THR A 1 90 ? -2.490 7.397 6.093 1.00 86.69 90 THR A N 1
ATOM 659 C CA . THR A 1 90 ? -1.107 7.558 6.565 1.00 86.69 90 THR A CA 1
ATOM 660 C C . THR A 1 90 ? -0.265 6.296 6.360 1.00 86.69 90 THR A C 1
ATOM 662 O O . THR A 1 90 ? 0.871 6.384 5.903 1.00 86.69 90 THR A O 1
ATOM 665 N N . CYS A 1 91 ? -0.818 5.111 6.631 1.00 88.81 91 CYS A N 1
ATOM 666 C CA . CYS A 1 91 ? -0.104 3.837 6.506 1.00 88.81 91 CYS A CA 1
ATOM 667 C C . CYS A 1 91 ? 0.249 3.484 5.048 1.00 88.81 91 CYS A C 1
ATOM 669 O O . CYS A 1 91 ? 1.356 3.019 4.764 1.00 88.81 91 CYS A O 1
ATOM 671 N N . VAL A 1 92 ? -0.657 3.743 4.098 1.00 87.25 92 VAL A N 1
ATOM 672 C CA . VAL A 1 92 ? -0.382 3.562 2.661 1.00 87.25 92 VAL A CA 1
ATOM 673 C C . VAL A 1 92 ? 0.519 4.680 2.125 1.00 87.25 92 VAL A C 1
ATOM 675 O O . VAL A 1 92 ? 1.282 4.457 1.182 1.00 87.25 92 VAL A O 1
ATOM 678 N N . GLY A 1 93 ? 0.462 5.870 2.729 1.00 76.94 93 GLY A N 1
ATOM 679 C CA . GLY A 1 93 ? 1.176 7.052 2.259 1.00 76.94 93 GLY A CA 1
ATOM 680 C C . GLY A 1 93 ? 0.410 7.886 1.242 1.00 76.94 93 GLY A C 1
ATOM 681 O O . GLY A 1 93 ? 1.018 8.478 0.352 1.00 76.94 93 GLY A O 1
ATOM 682 N N . GLY A 1 94 ? -0.920 7.881 1.324 1.00 64.81 94 GLY A N 1
ATOM 683 C CA . GLY A 1 94 ? -1.687 9.036 0.875 1.00 64.81 94 GLY A CA 1
ATOM 684 C C . GLY A 1 94 ? -1.570 10.079 1.976 1.00 64.81 94 GLY A C 1
ATOM 685 O O . GLY A 1 94 ? -1.672 9.733 3.144 1.00 64.81 94 GLY A O 1
ATOM 686 N N . ASP A 1 95 ? -1.290 11.325 1.649 1.00 51.88 95 ASP A N 1
ATOM 687 C CA . ASP A 1 95 ? -0.936 12.359 2.618 1.00 51.88 95 ASP A CA 1
ATOM 688 C C . ASP A 1 95 ? -1.965 12.457 3.755 1.00 51.88 95 ASP A C 1
ATOM 690 O O . ASP A 1 95 ? -3.131 12.809 3.549 1.00 51.88 95 ASP A O 1
ATOM 694 N N . GLY A 1 96 ? -1.538 12.098 4.966 1.00 49.22 96 GLY A N 1
ATOM 695 C CA . GLY A 1 96 ? -2.305 12.187 6.206 1.00 49.22 96 GLY A CA 1
ATOM 696 C C . GLY A 1 96 ? -2.505 13.630 6.669 1.00 49.22 96 GLY A C 1
ATOM 697 O O . GLY A 1 96 ? -2.288 13.930 7.835 1.00 49.22 96 GLY A O 1
ATOM 698 N N . THR A 1 97 ? -2.907 14.535 5.776 1.00 43.22 97 THR A N 1
ATOM 699 C CA . THR A 1 97 ? -3.400 15.868 6.137 1.00 43.22 97 THR A CA 1
ATOM 700 C C . THR A 1 97 ? -4.845 15.750 6.618 1.00 43.22 97 THR A C 1
ATOM 702 O O . THR A 1 97 ? -5.787 16.142 5.944 1.00 43.22 97 THR A O 1
ATOM 705 N N . GLU A 1 98 ? -5.005 15.106 7.763 1.00 43.59 98 GLU A N 1
ATOM 706 C CA . GLU A 1 98 ? -6.052 15.414 8.734 1.00 43.59 98 GLU A CA 1
ATOM 707 C C . GLU A 1 98 ? -5.337 15.423 10.088 1.00 43.59 98 GLU A C 1
ATOM 709 O O . GLU A 1 98 ? -5.503 14.557 10.942 1.00 43.59 98 GLU A O 1
ATOM 714 N N . GLN A 1 99 ? -4.399 16.363 10.209 1.00 38.00 99 GLN A N 1
ATOM 715 C CA . GLN A 1 99 ? -3.932 16.837 11.497 1.00 38.00 99 GLN A CA 1
ATOM 716 C C . GLN A 1 99 ? -4.599 18.199 11.693 1.00 38.00 99 GLN A C 1
ATOM 718 O O . GLN A 1 99 ? -4.109 19.186 11.156 1.00 38.00 99 GLN A O 1
ATOM 723 N N . GLN A 1 100 ? -5.710 18.156 12.436 1.00 36.44 100 GLN A N 1
ATOM 724 C CA . GLN A 1 100 ? -6.278 19.229 13.259 1.00 36.44 100 GLN A CA 1
ATOM 725 C C . GLN A 1 100 ? -6.916 20.437 12.558 1.00 36.44 100 GLN A C 1
ATOM 727 O O . GLN A 1 100 ? -6.226 21.176 11.827 1.00 36.44 100 GLN A O 1
#

Sequence (100 aa):
MKFPFAAVAACLVCLIVAPVLAQTTPSAAPATVPVPATKRVTCLATTASLKGQDRRDQMQLCLAQARVDCLKQAIDQKIAGEPRKSFIKTCVGGDGTEQQ